Protein AF-A0A0K8RQ66-F1 (afdb_monomer_lite)

InterPro domains:
  IPR017243 Biogenesis of lysosome-related organelles complex 1 subunit 5 [PF14942] (8-150)
  IPR017243 Biogenesis of lysosome-related organelles complex 1 subunit 5 [PTHR31784] (4-151)

Radius of gyration: 63.67 Å; chains: 1; bounding box: 114×33×191 Å

Structure (mmCIF, N/CA/C/O backbone):
data_AF-A0A0K8RQ66-F1
#
_entry.id   AF-A0A0K8RQ66-F1
#
loop_
_atom_site.group_PDB
_atom_site.id
_atom_site.type_symbol
_atom_site.label_atom_id
_atom_site.label_alt_id
_atom_site.label_comp_id
_atom_site.label_asym_id
_atom_site.label_entity_id
_atom_site.label_seq_id
_atom_site.pdbx_PDB_ins_code
_atom_site.Cartn_x
_atom_site.Cartn_y
_atom_site.Cartn_z
_atom_site.occupancy
_atom_site.B_iso_or_equiv
_atom_site.auth_seq_id
_atom_site.auth_comp_id
_atom_site.auth_asym_id
_atom_site.auth_atom_id
_atom_site.pdbx_PDB_model_num
ATOM 1 N N . LEU A 1 1 ? -38.696 -0.395 96.608 1.00 58.84 1 LEU A N 1
ATOM 2 C CA . LEU A 1 1 ? -37.774 0.500 95.864 1.00 58.84 1 LEU A CA 1
ATOM 3 C C . LEU A 1 1 ? -36.634 -0.284 95.203 1.00 58.84 1 LEU A C 1
ATOM 5 O O . LEU A 1 1 ? -36.478 -0.147 94.000 1.00 58.84 1 LEU A O 1
ATOM 9 N N . VAL A 1 2 ? -35.941 -1.181 95.920 1.00 61.28 2 VAL A N 1
ATOM 10 C CA . VAL A 1 2 ? -34.813 -1.993 95.398 1.00 61.28 2 VAL A CA 1
ATOM 11 C C . VAL A 1 2 ? -35.175 -2.908 94.208 1.00 61.28 2 VAL A C 1
ATOM 13 O O . VAL A 1 2 ? -34.523 -2.828 93.176 1.00 61.28 2 VAL A O 1
ATOM 16 N N . SER A 1 3 ? -36.263 -3.694 94.260 1.00 64.50 3 SER A N 1
ATOM 17 C CA . SER A 1 3 ? -36.652 -4.569 93.126 1.00 64.50 3 SER A CA 1
ATOM 18 C C . SER A 1 3 ? -36.985 -3.823 91.831 1.00 64.50 3 SER A C 1
ATOM 20 O O . SER A 1 3 ? -36.862 -4.392 90.750 1.00 64.50 3 SER A O 1
ATOM 22 N N . LYS A 1 4 ? -37.416 -2.557 91.927 1.00 75.19 4 LYS A N 1
ATOM 23 C CA . LYS A 1 4 ? -37.757 -1.753 90.748 1.00 75.19 4 LYS A CA 1
ATOM 24 C C . LYS A 1 4 ? -36.495 -1.301 90.012 1.00 75.19 4 LYS A C 1
ATOM 26 O O . LYS A 1 4 ? -36.498 -1.334 88.788 1.00 75.19 4 LYS A O 1
ATOM 31 N N . SER A 1 5 ? -35.427 -0.946 90.736 1.00 79.56 5 SER A N 1
ATOM 32 C CA . SER A 1 5 ? -34.130 -0.638 90.113 1.00 79.56 5 SER A CA 1
ATOM 33 C C . SER A 1 5 ? -33.582 -1.883 89.422 1.00 79.56 5 SER A C 1
ATOM 35 O O . SER A 1 5 ? -33.345 -1.832 88.227 1.00 79.56 5 SER A O 1
ATOM 37 N N . ILE A 1 6 ? -33.575 -3.033 90.104 1.00 83.75 6 ILE A N 1
ATOM 38 C CA . ILE A 1 6 ? -33.040 -4.286 89.547 1.00 83.75 6 ILE A CA 1
ATOM 39 C C . ILE A 1 6 ? -33.749 -4.696 88.244 1.00 83.75 6 ILE A C 1
ATOM 41 O O . ILE A 1 6 ? -33.091 -5.045 87.272 1.00 83.75 6 ILE A O 1
ATOM 45 N N . CYS A 1 7 ? -35.085 -4.628 88.180 1.00 84.50 7 CYS A N 1
ATOM 46 C CA . CYS A 1 7 ? -35.814 -4.920 86.935 1.00 84.50 7 CYS A CA 1
ATOM 47 C C . CYS A 1 7 ? -35.496 -3.928 85.808 1.00 84.50 7 CYS A C 1
ATOM 49 O O . CYS A 1 7 ? -35.480 -4.313 84.641 1.00 84.50 7 CYS A O 1
ATOM 51 N N . THR A 1 8 ? -35.254 -2.663 86.152 1.00 86.94 8 THR A N 1
ATOM 52 C CA . THR A 1 8 ? -34.911 -1.626 85.172 1.00 86.94 8 THR A CA 1
ATOM 53 C C . THR A 1 8 ? -33.502 -1.863 84.636 1.00 86.94 8 THR A C 1
ATOM 55 O O . THR A 1 8 ? -33.315 -1.881 83.425 1.00 86.94 8 THR A O 1
ATOM 58 N N . ASP A 1 9 ? -32.554 -2.166 85.522 1.00 87.62 9 ASP A N 1
ATOM 59 C CA . ASP A 1 9 ? -31.162 -2.461 85.185 1.00 87.62 9 ASP A CA 1
ATOM 60 C C . ASP A 1 9 ? -31.061 -3.720 84.302 1.00 87.62 9 ASP A C 1
ATOM 62 O O . ASP A 1 9 ? -30.364 -3.723 83.288 1.00 87.62 9 ASP A O 1
ATOM 66 N N . ILE A 1 10 ? -31.823 -4.777 84.617 1.00 85.81 10 ILE A N 1
ATOM 67 C CA . ILE A 1 10 ? -31.891 -6.000 83.797 1.00 85.81 10 ILE A CA 1
ATOM 68 C C . ILE A 1 10 ? -32.513 -5.718 82.424 1.00 85.81 10 ILE A C 1
ATOM 70 O O . ILE A 1 10 ? -32.000 -6.199 81.414 1.00 85.81 10 ILE A O 1
ATOM 74 N N . GLY A 1 11 ? -33.597 -4.939 82.365 1.00 83.56 11 GLY A N 1
ATOM 75 C CA . GLY A 1 11 ? -34.217 -4.545 81.098 1.00 83.56 11 GLY A CA 1
ATOM 76 C C . GLY A 1 11 ? -33.277 -3.709 80.228 1.00 83.56 11 GLY A C 1
ATOM 77 O O . GLY A 1 11 ? -33.214 -3.901 79.014 1.00 83.56 11 GLY A O 1
ATOM 78 N N . GLU A 1 12 ? -32.485 -2.839 80.850 1.00 80.00 12 GLU A N 1
ATOM 79 C CA . GLU A 1 12 ? -31.496 -2.020 80.160 1.00 80.00 12 GLU A CA 1
ATOM 80 C C . GLU A 1 12 ? -30.345 -2.877 79.610 1.00 80.00 12 GLU A C 1
ATOM 82 O O . GLU A 1 12 ? -29.990 -2.754 78.437 1.00 80.00 12 GLU A O 1
ATOM 87 N N . VAL A 1 13 ? -29.819 -3.816 80.404 1.00 81.12 13 VAL A N 1
ATOM 88 C CA . VAL A 1 13 ? -28.802 -4.784 79.957 1.00 81.12 13 VAL A CA 1
ATOM 89 C C . VAL A 1 13 ? -29.333 -5.666 78.826 1.00 81.12 13 VAL A C 1
ATOM 91 O O . VAL A 1 13 ? -28.639 -5.858 77.829 1.00 81.12 13 VAL A O 1
ATOM 94 N N . TYR A 1 14 ? -30.574 -6.147 78.931 1.00 82.62 14 TYR A N 1
ATOM 95 C CA . TYR A 1 14 ? -31.221 -6.933 77.880 1.00 82.62 14 TYR A CA 1
ATOM 96 C C . TYR A 1 14 ? -31.359 -6.128 76.584 1.00 82.62 14 TYR A C 1
ATOM 98 O O . TYR A 1 14 ? -30.994 -6.612 75.517 1.00 82.62 14 TYR A O 1
ATOM 106 N N . SER A 1 15 ? -31.808 -4.873 76.666 1.00 79.56 15 SER A N 1
ATOM 107 C CA . SER A 1 15 ? -31.899 -4.003 75.490 1.00 79.56 15 SER A CA 1
ATOM 108 C C . SER A 1 15 ? -30.530 -3.738 74.860 1.00 79.56 15 SER A C 1
ATOM 110 O O . SER A 1 15 ? -30.398 -3.821 73.649 1.00 79.56 15 SER A O 1
ATOM 112 N N . ARG A 1 16 ? -29.471 -3.527 75.649 1.00 74.62 16 ARG A N 1
ATOM 113 C CA . ARG A 1 16 ? -28.116 -3.324 75.109 1.00 74.62 16 ARG A CA 1
ATOM 114 C C . ARG A 1 16 ? -27.534 -4.579 74.458 1.00 74.62 16 ARG A C 1
ATOM 116 O O . ARG A 1 16 ? -26.785 -4.458 73.495 1.00 74.62 16 ARG A O 1
ATOM 123 N N . LEU A 1 17 ? -27.847 -5.762 74.987 1.00 79.06 17 LEU A N 1
ATOM 124 C CA . LEU A 1 17 ? -27.339 -7.034 74.465 1.00 79.06 17 LEU A CA 1
ATOM 125 C C . LEU A 1 17 ? -28.111 -7.528 73.236 1.00 79.06 17 LEU A C 1
ATOM 127 O O . LEU A 1 17 ? -27.502 -8.124 72.351 1.00 79.06 17 LEU A O 1
ATOM 131 N N . PHE A 1 18 ? -29.425 -7.290 73.182 1.00 79.31 18 PHE A N 1
ATOM 132 C CA . PHE A 1 18 ? -30.314 -7.890 72.179 1.00 79.31 18 PHE A CA 1
ATOM 133 C C . PHE A 1 18 ? -30.993 -6.882 71.242 1.00 79.31 18 PHE A C 1
ATOM 135 O O . PHE A 1 18 ? -31.611 -7.294 70.258 1.00 79.31 18 PHE A O 1
ATOM 142 N N . ASP A 1 19 ? -30.880 -5.570 71.477 1.00 81.38 19 ASP A N 1
ATOM 143 C CA . ASP A 1 19 ? -31.277 -4.572 70.480 1.00 81.38 19 ASP A CA 1
ATOM 144 C C . ASP A 1 19 ? -30.161 -4.407 69.447 1.00 81.38 19 ASP A C 1
ATOM 146 O O . ASP A 1 19 ? -29.289 -3.546 69.538 1.00 81.38 19 ASP A O 1
ATOM 150 N N . HIS A 1 20 ? -30.187 -5.272 68.436 1.00 82.94 20 HIS A N 1
ATOM 151 C CA . HIS A 1 20 ? -29.236 -5.247 67.328 1.00 82.94 20 HIS A CA 1
ATOM 152 C C . HIS A 1 20 ? -29.524 -4.137 66.308 1.00 82.94 20 HIS A C 1
ATOM 154 O O . HIS A 1 20 ? -28.777 -4.003 65.336 1.00 82.94 20 HIS A O 1
ATOM 160 N N . LYS A 1 21 ? -30.582 -3.329 66.489 1.00 84.75 21 LYS A N 1
ATOM 161 C CA . LYS A 1 21 ? -30.921 -2.251 65.548 1.00 84.75 21 LYS A CA 1
ATOM 162 C C . LYS A 1 21 ? -29.771 -1.270 65.309 1.00 84.75 21 LYS A C 1
ATOM 164 O O . LYS A 1 21 ? -29.545 -0.970 64.140 1.00 84.75 21 LYS A O 1
ATOM 169 N N . PRO A 1 22 ? -29.018 -0.791 66.320 1.00 83.56 22 PRO A N 1
ATOM 170 C CA . PRO A 1 22 ? -27.907 0.131 66.085 1.00 83.56 22 PRO A CA 1
ATOM 171 C C . PRO A 1 22 ? -26.794 -0.497 65.240 1.00 83.56 22 PRO A C 1
ATOM 173 O O . PRO A 1 22 ? -26.250 0.161 64.357 1.00 83.56 22 PRO A O 1
ATOM 176 N N . PHE A 1 23 ? -26.501 -1.782 65.467 1.00 85.94 23 PHE A N 1
ATOM 177 C CA . PHE A 1 23 ? -25.528 -2.534 64.676 1.00 85.94 23 PHE A CA 1
ATOM 178 C C . PHE A 1 23 ? -26.003 -2.701 63.227 1.00 85.94 23 PHE A C 1
ATOM 180 O O . PHE A 1 23 ? -25.323 -2.264 62.304 1.00 85.94 23 PHE A O 1
ATOM 187 N N . LEU A 1 24 ? -27.212 -3.238 63.024 1.00 89.31 24 LEU A N 1
ATOM 188 C CA . LEU A 1 24 ? -27.785 -3.443 61.690 1.00 89.31 24 LEU A CA 1
ATOM 189 C C . LEU A 1 24 ? -27.917 -2.132 60.908 1.00 89.31 24 LEU A C 1
ATOM 191 O O . LEU A 1 24 ? -27.629 -2.095 59.718 1.00 89.31 24 LEU A O 1
ATOM 195 N N . GLN A 1 25 ? -28.315 -1.039 61.560 1.00 91.81 25 GLN A N 1
ATOM 196 C CA . GLN A 1 25 ? -28.368 0.278 60.923 1.00 91.81 25 GLN A CA 1
ATOM 197 C C . GLN A 1 25 ? -26.981 0.789 60.522 1.00 91.81 25 GLN A C 1
ATOM 199 O O . GLN A 1 25 ? -26.865 1.459 59.497 1.00 91.81 25 GLN A O 1
ATOM 204 N N . GLY A 1 26 ? -25.945 0.491 61.311 1.00 92.19 26 GLY A N 1
ATOM 205 C CA . GLY A 1 26 ? -24.556 0.781 60.962 1.00 92.19 26 GLY A CA 1
ATOM 206 C C . GLY A 1 26 ? -24.120 0.029 59.706 1.00 92.19 26 GLY A C 1
ATOM 207 O O . GLY A 1 26 ? -23.656 0.659 58.758 1.00 92.19 26 GLY A O 1
ATOM 208 N N . GLU A 1 27 ? -24.359 -1.282 59.665 1.00 94.12 27 GLU A N 1
ATOM 209 C CA . GLU A 1 27 ? -24.032 -2.141 58.519 1.00 94.12 27 GLU A CA 1
ATOM 210 C C . GLU A 1 27 ? -24.798 -1.737 57.253 1.00 94.12 27 GLU A C 1
ATOM 212 O O . GLU A 1 27 ? -24.203 -1.610 56.187 1.00 94.12 27 GLU A O 1
ATOM 217 N N . ILE A 1 28 ? -26.100 -1.443 57.359 1.00 94.81 28 ILE A N 1
ATOM 218 C CA . ILE A 1 28 ? -26.912 -0.973 56.224 1.00 94.81 28 ILE A CA 1
ATOM 219 C C . ILE A 1 28 ? -26.374 0.359 55.685 1.00 94.81 28 ILE A C 1
ATOM 221 O O . ILE A 1 28 ? -26.223 0.520 54.475 1.00 94.81 28 ILE A O 1
ATOM 225 N N . LYS A 1 29 ? -26.046 1.316 56.564 1.00 94.31 29 LYS A N 1
ATOM 226 C CA . LYS A 1 29 ? -25.461 2.601 56.146 1.00 94.31 29 LYS A CA 1
ATOM 227 C C . LYS A 1 29 ? -24.093 2.420 55.499 1.00 94.31 29 LYS A C 1
ATOM 229 O O . LYS A 1 29 ? -23.800 3.090 54.514 1.00 94.31 29 LYS A O 1
ATOM 234 N N . TYR A 1 30 ? -23.261 1.540 56.050 1.00 93.19 30 TYR A N 1
ATOM 235 C CA . TYR A 1 30 ? -21.960 1.222 55.473 1.00 93.19 30 TYR A CA 1
ATOM 236 C C . TYR A 1 30 ? -22.115 0.596 54.085 1.00 93.19 30 TYR A C 1
ATOM 238 O O . TYR A 1 30 ? -21.458 1.034 53.145 1.00 93.19 30 TYR A O 1
ATOM 246 N N . PHE A 1 31 ? -23.042 -0.351 53.931 1.00 92.50 31 PHE A N 1
ATOM 247 C CA . PHE A 1 31 ? -23.338 -0.985 52.653 1.00 92.50 31 PHE A CA 1
ATOM 248 C C . PHE A 1 31 ? -23.760 0.037 51.588 1.00 92.50 31 PHE A C 1
ATOM 250 O O . PHE A 1 31 ? -23.139 0.101 50.531 1.00 92.50 31 PHE A O 1
ATOM 257 N N . ILE A 1 32 ? -24.745 0.891 51.881 1.00 91.62 32 ILE A N 1
ATOM 258 C CA . ILE A 1 32 ? -25.204 1.941 50.952 1.00 91.62 32 ILE A CA 1
ATOM 259 C C . ILE A 1 32 ? -24.048 2.882 50.587 1.00 91.62 32 ILE A C 1
ATOM 261 O O . ILE A 1 32 ? -23.799 3.156 49.413 1.00 91.62 32 ILE A O 1
ATOM 265 N N . LYS A 1 33 ? -23.272 3.325 51.581 1.00 90.88 33 LYS A N 1
ATOM 266 C CA . LYS A 1 33 ? -22.144 4.231 51.357 1.00 90.88 33 LYS A CA 1
ATOM 267 C C . LYS A 1 33 ? -21.070 3.626 50.453 1.00 90.88 33 LYS A C 1
ATOM 269 O O . LYS A 1 33 ? -20.581 4.292 49.542 1.00 90.88 33 LYS A O 1
ATOM 274 N N . GLU A 1 34 ? -20.664 2.385 50.707 1.00 87.12 34 GLU A N 1
ATOM 275 C CA . GLU A 1 34 ? -19.588 1.751 49.941 1.00 87.12 34 GLU A CA 1
ATOM 276 C C . GLU A 1 34 ? -20.038 1.299 48.549 1.00 87.12 34 GLU A C 1
ATOM 278 O O . GLU A 1 34 ? -19.273 1.429 47.591 1.00 87.12 34 GLU A O 1
ATOM 283 N N . PHE A 1 35 ? -21.262 0.784 48.422 1.00 82.56 35 PHE A N 1
ATOM 284 C CA . PHE A 1 35 ? -21.708 0.110 47.202 1.00 82.56 35 PHE A CA 1
ATOM 285 C C . PHE A 1 35 ? -22.614 0.950 46.303 1.00 82.56 35 PHE A C 1
ATOM 287 O O . PHE A 1 35 ? -22.669 0.660 45.110 1.00 82.56 35 PHE A O 1
ATOM 294 N N . GLU A 1 36 ? -23.256 1.996 46.817 1.00 82.38 36 GLU A N 1
ATOM 295 C CA . GLU A 1 36 ? -24.087 2.902 46.017 1.00 82.38 36 GLU A CA 1
ATOM 296 C C . GLU A 1 36 ? -23.417 4.281 45.921 1.00 82.38 36 GLU A C 1
ATOM 298 O O . GLU A 1 36 ? -23.009 4.704 44.837 1.00 82.38 36 GLU A O 1
ATOM 303 N N . GLU A 1 37 ? -23.178 4.948 47.055 1.00 85.06 37 GLU A N 1
ATOM 304 C CA . GLU A 1 37 ? -22.720 6.348 47.072 1.00 85.06 37 GLU A CA 1
ATOM 305 C C . GLU A 1 37 ? -21.285 6.524 46.554 1.00 85.06 37 GLU A C 1
ATOM 307 O O . GLU A 1 37 ? -21.015 7.416 45.751 1.00 85.06 37 GLU A O 1
ATOM 312 N N . LYS A 1 38 ? -20.332 5.683 46.983 1.00 83.38 38 LYS A N 1
ATOM 313 C CA . LYS A 1 38 ? -18.933 5.786 46.525 1.00 83.38 38 LYS A CA 1
ATOM 314 C C . LYS A 1 38 ? -18.745 5.370 45.069 1.00 83.38 38 LYS A C 1
ATOM 316 O O . LYS A 1 38 ? -17.866 5.911 44.392 1.00 83.38 38 LYS A O 1
ATOM 321 N N . ARG A 1 39 ? -19.526 4.394 44.591 1.00 82.50 39 ARG A N 1
ATOM 322 C CA . ARG A 1 39 ? -19.465 3.930 43.194 1.00 82.50 39 ARG A CA 1
ATOM 323 C C . ARG A 1 39 ? -20.107 4.940 42.248 1.00 82.50 39 ARG A C 1
ATOM 325 O O . ARG A 1 39 ? -19.608 5.071 41.130 1.00 82.50 39 ARG A O 1
ATOM 332 N N . ASN A 1 40 ? -21.104 5.698 42.721 1.00 82.81 40 ASN A N 1
ATOM 333 C CA . ASN A 1 40 ? -21.660 6.890 42.072 1.00 82.81 40 ASN A CA 1
ATOM 334 C C . ASN A 1 40 ? -21.947 6.673 40.576 1.00 82.81 40 ASN A C 1
ATOM 336 O O . ASN A 1 40 ? -21.504 7.459 39.737 1.00 82.81 40 ASN A O 1
ATOM 340 N N . ASP A 1 41 ? -22.567 5.539 40.242 1.00 85.50 41 ASP A N 1
ATOM 341 C CA . ASP A 1 41 ? -22.939 5.131 38.880 1.00 85.50 41 ASP A CA 1
ATOM 342 C C . ASP A 1 41 ? -21.818 5.179 37.826 1.00 85.50 41 ASP A C 1
ATOM 344 O O . ASP A 1 41 ? -22.078 5.127 36.623 1.00 85.50 41 ASP A O 1
ATOM 348 N N . ARG A 1 42 ? -20.544 5.215 38.242 1.00 88.81 42 ARG A N 1
ATOM 349 C CA . ARG A 1 42 ? -19.393 5.306 37.325 1.00 88.81 42 ARG A CA 1
ATOM 350 C C . ARG A 1 42 ? -19.356 4.161 36.320 1.00 88.81 42 ARG A C 1
ATOM 352 O O . ARG A 1 42 ? -18.902 4.335 35.196 1.00 88.81 42 ARG A O 1
ATOM 359 N N . GLU A 1 43 ? -19.806 2.979 36.724 1.00 88.62 43 GLU A N 1
ATOM 360 C CA . GLU A 1 43 ? -19.884 1.810 35.844 1.00 88.62 43 GLU A CA 1
ATOM 361 C C . GLU A 1 43 ? -20.970 1.967 34.785 1.00 88.62 43 GLU A C 1
ATOM 363 O O . GLU A 1 43 ? -20.739 1.633 33.628 1.00 88.62 43 GLU A O 1
ATOM 368 N N . VAL A 1 44 ? -22.115 2.541 35.155 1.00 90.69 44 VAL A N 1
ATOM 369 C CA . VAL A 1 44 ? -23.206 2.836 34.223 1.00 90.69 44 VAL A CA 1
ATOM 370 C C . VAL A 1 44 ? -22.754 3.887 33.211 1.00 90.69 44 VAL A C 1
ATOM 372 O O . VAL A 1 44 ? -22.924 3.686 32.012 1.00 90.69 44 VAL A O 1
ATOM 375 N N . GLN A 1 45 ? -22.099 4.959 33.669 1.00 92.31 45 GLN A N 1
ATOM 376 C CA . GLN A 1 45 ? -21.517 5.978 32.787 1.00 92.31 45 GLN A CA 1
ATOM 377 C C . GLN A 1 45 ? -20.508 5.372 31.805 1.00 92.31 45 GLN A C 1
ATOM 379 O O . GLN A 1 45 ? -20.638 5.571 30.600 1.00 92.31 45 GLN A O 1
ATOM 384 N N . ARG A 1 46 ? -19.571 4.546 32.289 1.00 95.31 46 ARG A N 1
ATOM 385 C CA . ARG A 1 46 ? -18.613 3.839 31.422 1.00 95.31 46 ARG A CA 1
ATOM 386 C C . ARG A 1 46 ? -19.294 2.930 30.405 1.00 95.31 46 ARG A C 1
ATOM 388 O O . ARG A 1 46 ? -18.831 2.837 29.275 1.00 95.31 46 ARG A O 1
ATOM 395 N N . LEU A 1 47 ? -20.367 2.238 30.786 1.00 97.12 47 LEU A N 1
ATOM 396 C CA . LEU A 1 47 ? -21.116 1.398 29.852 1.00 97.12 47 LEU A CA 1
ATOM 397 C C . LEU A 1 47 ? -21.761 2.232 28.742 1.00 97.12 47 LEU A C 1
ATOM 399 O O . LEU A 1 47 ? -21.719 1.814 27.586 1.00 97.12 47 LEU A O 1
ATOM 403 N N . PHE A 1 48 ? -22.300 3.410 29.065 1.00 97.69 48 PHE A N 1
ATOM 404 C CA . PHE A 1 48 ? -22.820 4.337 28.059 1.00 97.69 48 PHE A CA 1
ATOM 405 C C . PHE A 1 48 ? -21.719 4.879 27.144 1.00 97.69 48 PHE A C 1
ATOM 407 O O . PHE A 1 48 ? -21.896 4.846 25.931 1.00 97.69 48 PHE A O 1
ATOM 414 N N . GLU A 1 49 ? -20.570 5.281 27.690 1.00 97.75 49 GLU A N 1
ATOM 415 C CA . GLU A 1 49 ? -19.412 5.724 26.897 1.00 97.75 49 GLU A CA 1
ATOM 416 C C . GLU A 1 49 ? -18.924 4.623 25.943 1.00 97.75 49 GLU A C 1
ATOM 418 O O . GLU A 1 49 ? -18.645 4.867 24.770 1.00 97.75 49 GLU A O 1
ATOM 423 N N . ILE A 1 50 ? -18.831 3.378 26.420 1.00 98.00 50 ILE A N 1
ATOM 424 C CA . ILE A 1 50 ? -18.449 2.236 25.580 1.00 98.00 50 ILE A CA 1
ATOM 425 C C . ILE A 1 50 ? -19.499 2.001 24.493 1.00 98.00 50 ILE A C 1
ATOM 427 O O . ILE A 1 50 ? -19.137 1.777 23.340 1.00 98.00 50 ILE A O 1
ATOM 431 N N . LEU A 1 51 ? -20.787 2.053 24.836 1.00 98.12 51 LEU A N 1
ATOM 432 C CA . LEU A 1 51 ? -21.870 1.856 23.878 1.00 98.12 51 LEU A CA 1
ATOM 433 C C . LEU A 1 51 ? -21.868 2.932 22.786 1.00 98.12 51 LEU A C 1
ATOM 435 O O . LEU A 1 51 ? -22.047 2.600 21.613 1.00 98.12 51 LEU A O 1
ATOM 439 N N . GLU A 1 52 ? -21.649 4.191 23.162 1.00 97.94 52 GLU A N 1
ATOM 440 C CA . GLU A 1 52 ? -21.515 5.318 22.239 1.00 97.94 52 GLU A CA 1
ATOM 441 C C . GLU A 1 52 ? -20.337 5.094 21.288 1.00 97.94 52 GLU A C 1
ATOM 443 O O . GLU A 1 52 ? -20.545 5.041 20.078 1.00 97.94 52 GLU A O 1
ATOM 4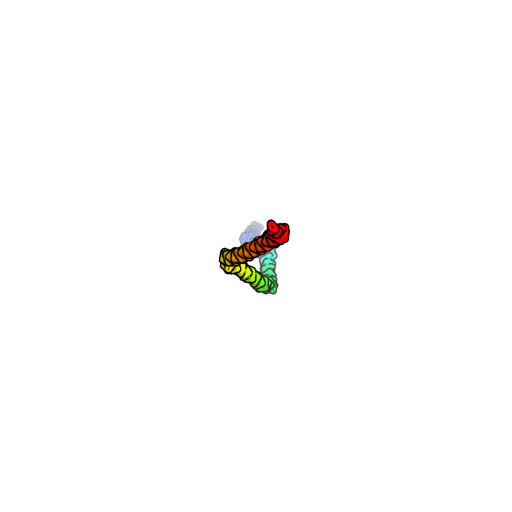48 N N . ASN A 1 53 ? -19.142 4.823 21.822 1.00 97.62 53 ASN A N 1
ATOM 449 C CA . ASN A 1 53 ? -17.942 4.563 21.023 1.00 97.62 53 ASN A CA 1
ATOM 450 C C . ASN A 1 53 ? -18.122 3.379 20.061 1.00 97.62 53 ASN A C 1
ATOM 452 O O . ASN A 1 53 ? -17.774 3.458 18.884 1.00 97.62 53 ASN A O 1
ATOM 456 N N . VAL A 1 54 ? -18.676 2.262 20.543 1.00 98.00 54 VAL A N 1
ATOM 457 C CA . VAL A 1 54 ? -18.916 1.069 19.714 1.00 98.00 54 VAL A CA 1
ATOM 458 C C . VAL A 1 54 ? -19.921 1.374 18.608 1.00 98.00 54 VAL A C 1
ATOM 460 O O . VAL A 1 54 ? -19.744 0.921 17.476 1.00 98.00 54 VAL A O 1
ATOM 463 N N . THR A 1 55 ? -20.962 2.144 18.917 1.00 97.31 55 THR A N 1
ATOM 464 C CA . THR A 1 55 ? -21.967 2.546 17.932 1.00 97.31 55 THR A CA 1
ATOM 465 C C . THR A 1 55 ? -21.360 3.494 16.905 1.00 97.31 55 THR A C 1
ATOM 467 O O . THR A 1 55 ? -21.498 3.246 15.714 1.00 97.31 55 THR A O 1
ATOM 470 N N . GLU A 1 56 ? -20.608 4.512 17.322 1.00 96.62 56 GLU A N 1
ATOM 471 C CA . GLU A 1 56 ? -19.934 5.434 16.405 1.00 96.62 56 GLU A CA 1
ATOM 472 C C . GLU A 1 56 ? -18.981 4.692 15.458 1.00 96.62 56 GLU A C 1
ATOM 474 O O . GLU A 1 56 ? -19.041 4.883 14.239 1.00 96.62 56 GLU A O 1
ATOM 479 N N . ILE A 1 57 ? -18.141 3.799 15.993 1.00 97.06 57 ILE A N 1
ATOM 480 C CA . ILE A 1 57 ? -17.219 2.987 15.190 1.00 97.06 57 ILE A CA 1
ATOM 481 C C . ILE A 1 57 ? -17.995 2.148 14.174 1.00 97.06 57 ILE A C 1
ATOM 483 O O . ILE A 1 57 ? -17.640 2.148 12.991 1.00 97.06 57 ILE A O 1
ATOM 487 N N . ARG A 1 58 ? -19.055 1.462 14.620 1.00 96.00 58 ARG A N 1
ATOM 488 C CA . ARG A 1 58 ? -19.869 0.590 13.769 1.00 96.00 58 ARG A CA 1
ATOM 489 C C . ARG A 1 58 ? -20.550 1.361 12.643 1.00 96.00 58 ARG A C 1
ATOM 491 O O . ARG A 1 58 ? -20.466 0.931 11.500 1.00 96.00 58 ARG A O 1
ATOM 498 N N . GLU A 1 59 ? -21.206 2.472 12.963 1.00 95.12 59 GLU A N 1
ATOM 499 C CA . GLU A 1 59 ? -22.034 3.213 12.005 1.00 95.12 59 GLU A CA 1
ATOM 500 C C . GLU A 1 59 ? -21.205 4.084 11.046 1.00 95.12 59 GLU A C 1
ATOM 502 O O . GLU A 1 59 ? -21.647 4.365 9.935 1.00 95.12 59 GLU A O 1
ATOM 507 N N . THR A 1 60 ? -20.010 4.538 11.450 1.00 92.81 60 THR A N 1
ATOM 508 C CA . THR A 1 60 ? -19.261 5.550 10.676 1.00 92.81 60 THR A CA 1
ATOM 509 C C . THR A 1 60 ? -17.882 5.102 10.202 1.00 92.81 60 THR A C 1
ATOM 511 O O . THR A 1 60 ? -17.481 5.433 9.082 1.00 92.81 60 THR A O 1
ATOM 514 N N . GLN A 1 61 ? -17.124 4.370 11.023 1.00 95.12 61 GLN A N 1
ATOM 515 C CA . GLN A 1 61 ? -15.704 4.134 10.749 1.00 95.12 61 GLN A CA 1
ATOM 516 C C . GLN A 1 61 ? -15.471 2.881 9.907 1.00 95.12 61 GLN A C 1
ATOM 518 O O . GLN A 1 61 ? -14.621 2.917 9.016 1.00 95.12 61 GLN A O 1
ATOM 523 N N . ILE A 1 62 ? -16.231 1.802 10.135 1.00 95.62 62 ILE A N 1
ATOM 524 C CA . ILE A 1 62 ? -16.059 0.529 9.409 1.00 95.62 62 ILE A CA 1
ATOM 525 C C . ILE A 1 62 ? -16.230 0.741 7.901 1.00 95.62 62 ILE A C 1
ATOM 527 O O . ILE A 1 62 ? -15.289 0.524 7.136 1.00 95.62 62 ILE A O 1
ATOM 531 N N . ASP A 1 63 ? -17.382 1.263 7.481 1.00 93.81 63 ASP A N 1
ATOM 532 C CA . ASP A 1 63 ? -17.685 1.519 6.068 1.00 93.81 63 AS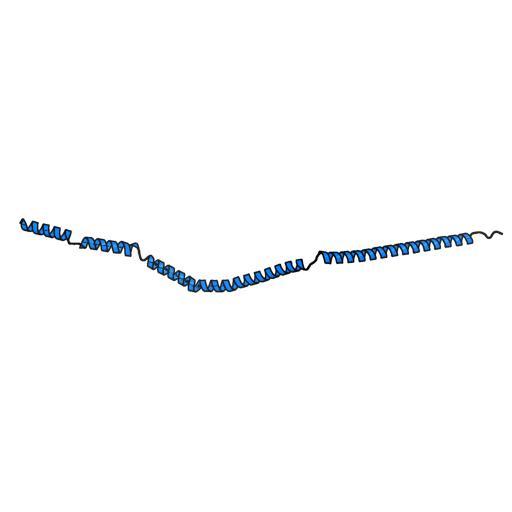P A CA 1
ATOM 533 C C . ASP A 1 63 ? -16.672 2.461 5.415 1.00 93.81 63 ASP A C 1
ATOM 535 O O . ASP A 1 63 ? -16.248 2.261 4.273 1.00 93.81 63 ASP A O 1
ATOM 539 N N . ARG A 1 64 ? -16.258 3.499 6.148 1.00 94.50 64 ARG A N 1
ATOM 540 C CA . ARG A 1 64 ? -15.269 4.466 5.673 1.00 94.50 64 ARG A CA 1
ATOM 541 C C . ARG A 1 64 ? -13.914 3.807 5.437 1.00 94.50 64 ARG A C 1
ATOM 543 O O . ARG A 1 64 ? -13.262 4.125 4.443 1.00 94.50 64 ARG A O 1
ATOM 550 N N . ILE A 1 65 ? -13.473 2.929 6.336 1.00 95.12 65 ILE A N 1
ATOM 551 C CA . ILE A 1 65 ? -12.210 2.203 6.189 1.00 95.12 65 ILE A CA 1
ATOM 552 C C . ILE A 1 65 ? -12.309 1.236 5.014 1.00 95.12 65 ILE A C 1
ATOM 554 O O . ILE A 1 65 ? -11.432 1.284 4.160 1.00 95.12 65 ILE A O 1
ATOM 558 N N . CYS A 1 66 ? -13.375 0.439 4.907 1.00 93.75 66 CYS A N 1
ATOM 559 C CA . CYS A 1 66 ? -13.557 -0.496 3.793 1.00 93.75 66 CYS A CA 1
ATOM 560 C C . CYS A 1 66 ? -13.488 0.219 2.437 1.00 93.75 66 CYS A C 1
ATOM 562 O O . CYS A 1 66 ? -12.629 -0.101 1.622 1.00 93.75 66 CYS A O 1
ATOM 564 N N . ARG A 1 67 ? -14.282 1.281 2.239 1.00 92.31 67 ARG A N 1
ATOM 565 C CA . ARG A 1 67 ? -14.285 2.045 0.977 1.00 92.31 67 ARG A CA 1
ATOM 566 C C . ARG A 1 67 ? -12.926 2.669 0.656 1.00 92.31 67 ARG A C 1
ATOM 568 O O . ARG A 1 67 ? -12.486 2.648 -0.492 1.00 92.31 67 ARG A O 1
ATOM 575 N N . ASN A 1 68 ? -12.258 3.242 1.658 1.00 93.50 68 ASN A N 1
ATOM 576 C CA . ASN A 1 68 ? -10.943 3.851 1.457 1.00 93.50 68 ASN A CA 1
ATOM 577 C C . ASN A 1 68 ? -9.871 2.809 1.143 1.00 93.50 68 ASN A C 1
ATOM 579 O O . ASN A 1 68 ? -9.004 3.076 0.311 1.00 93.50 68 ASN A O 1
ATOM 583 N N . SER A 1 69 ? -9.916 1.658 1.810 1.00 93.88 69 SER A N 1
ATOM 584 C CA . SER A 1 69 ? -9.012 0.538 1.572 1.00 93.88 69 SER A CA 1
ATOM 585 C C . SER A 1 69 ? -9.201 -0.008 0.164 1.00 93.88 69 SER A C 1
ATOM 587 O O . SER A 1 69 ? -8.225 -0.062 -0.576 1.00 93.88 69 SER A O 1
ATOM 589 N N . ASP A 1 70 ? -10.436 -0.293 -0.250 1.00 93.19 70 ASP A N 1
ATOM 590 C CA . ASP A 1 70 ? -10.732 -0.813 -1.588 1.00 93.19 70 ASP A CA 1
ATOM 591 C C . ASP A 1 70 ? -10.223 0.134 -2.678 1.00 93.19 70 ASP A C 1
ATOM 593 O O . ASP A 1 70 ? -9.554 -0.285 -3.617 1.00 93.19 70 ASP A O 1
ATOM 597 N N . GLN A 1 71 ? -10.443 1.443 -2.537 1.00 92.50 71 GLN A N 1
ATOM 598 C CA . GLN A 1 71 ? -9.981 2.394 -3.545 1.00 92.50 71 GLN A CA 1
ATOM 599 C C . GLN A 1 71 ? -8.457 2.584 -3.524 1.00 92.50 71 GLN A C 1
ATOM 601 O O . GLN A 1 71 ? -7.799 2.546 -4.565 1.00 92.50 71 GLN A O 1
ATOM 606 N N . LYS A 1 72 ? -7.871 2.846 -2.351 1.00 94.56 72 LYS A N 1
ATOM 607 C CA . LYS A 1 72 ? -6.458 3.239 -2.258 1.00 94.56 72 LYS A CA 1
ATOM 608 C C . LYS A 1 72 ? -5.516 2.053 -2.403 1.00 94.56 72 LYS A C 1
ATOM 610 O O . LYS A 1 72 ? -4.478 2.207 -3.042 1.00 94.56 72 LYS A O 1
ATOM 615 N N . LEU A 1 73 ? -5.862 0.896 -1.836 1.00 95.44 73 LEU A N 1
ATOM 616 C CA . LEU A 1 73 ? -5.027 -0.299 -1.935 1.00 95.44 73 LEU A CA 1
ATOM 617 C C . LEU A 1 73 ? -5.051 -0.860 -3.353 1.00 95.44 73 LEU A C 1
ATOM 619 O O . LEU A 1 73 ? -3.981 -1.149 -3.873 1.00 95.44 73 LEU A O 1
ATOM 623 N N . CYS A 1 74 ? -6.206 -0.920 -4.026 1.00 93.62 74 CYS A N 1
ATOM 624 C CA . CYS A 1 74 ? -6.244 -1.356 -5.426 1.00 93.62 74 CYS A CA 1
ATOM 625 C C . CYS A 1 74 ? -5.409 -0.444 -6.336 1.00 93.62 74 CYS A C 1
ATOM 627 O O . CYS A 1 74 ? -4.644 -0.939 -7.161 1.00 93.62 74 CYS A O 1
ATOM 629 N N . ASN A 1 75 ? -5.488 0.878 -6.147 1.00 95.19 75 ASN A N 1
ATOM 630 C CA . ASN A 1 75 ? -4.653 1.821 -6.896 1.00 95.19 75 ASN A CA 1
ATOM 631 C C . ASN A 1 75 ? -3.157 1.618 -6.615 1.00 95.19 75 ASN A C 1
ATOM 633 O O . ASN A 1 75 ? -2.342 1.651 -7.536 1.00 95.19 75 ASN A O 1
ATOM 637 N N . LEU A 1 76 ? -2.786 1.405 -5.348 1.00 96.56 76 LEU A N 1
ATOM 638 C CA . LEU A 1 76 ? -1.403 1.133 -4.961 1.00 96.56 76 LEU A CA 1
ATOM 639 C C . LEU A 1 76 ? -0.891 -0.170 -5.589 1.00 96.56 76 LEU A C 1
ATOM 641 O O . LEU A 1 76 ? 0.212 -0.179 -6.131 1.00 96.56 76 LEU A O 1
ATOM 645 N N . THR A 1 77 ? -1.696 -1.234 -5.558 1.00 96.69 77 THR A N 1
ATOM 646 C CA . THR A 1 77 ? -1.378 -2.520 -6.186 1.00 96.69 77 THR A CA 1
ATOM 647 C C . THR A 1 77 ? -1.167 -2.359 -7.687 1.00 96.69 77 THR A C 1
ATOM 649 O O . THR A 1 77 ? -0.121 -2.763 -8.185 1.00 96.69 77 THR A O 1
ATOM 652 N N . GLY A 1 78 ? -2.079 -1.689 -8.399 1.00 96.50 78 GLY A N 1
ATOM 653 C CA .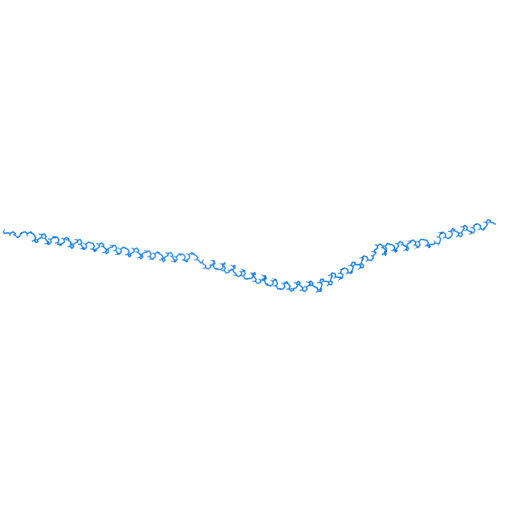 GLY A 1 78 ? -1.926 -1.454 -9.838 1.00 96.50 78 GLY A CA 1
ATOM 654 C C . GLY A 1 78 ? -0.666 -0.648 -10.178 1.00 96.50 78 GLY A C 1
ATOM 655 O O . GLY A 1 78 ? 0.074 -0.999 -11.095 1.00 96.50 78 GLY A O 1
ATOM 656 N N . ASN A 1 79 ? -0.358 0.393 -9.398 1.00 97.44 79 ASN A N 1
ATOM 657 C CA . ASN A 1 79 ? 0.870 1.171 -9.584 1.00 97.44 79 ASN A CA 1
ATOM 658 C C . ASN A 1 79 ? 2.135 0.329 -9.352 1.00 97.44 79 ASN A C 1
ATOM 660 O O . ASN A 1 79 ? 3.107 0.463 -10.096 1.00 97.44 79 ASN A O 1
ATOM 664 N N . LEU A 1 80 ? 2.124 -0.543 -8.339 1.00 98.00 80 LEU A N 1
ATOM 665 C CA . LEU A 1 80 ? 3.225 -1.466 -8.063 1.00 98.00 80 LEU A CA 1
ATOM 666 C C . LEU A 1 80 ? 3.404 -2.489 -9.184 1.00 98.00 80 LEU A C 1
ATOM 668 O O . LEU A 1 80 ? 4.534 -2.725 -9.602 1.00 98.00 80 LEU A O 1
ATOM 672 N N . 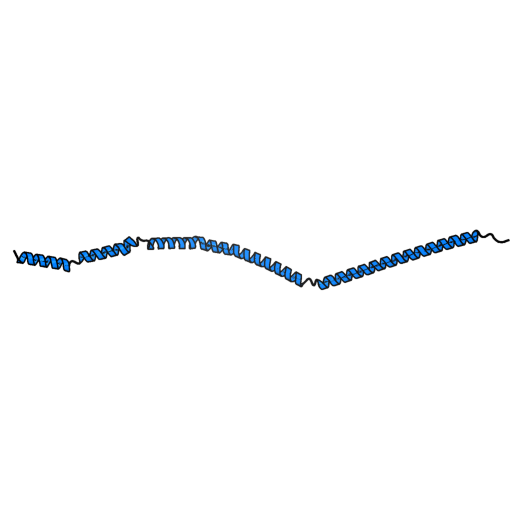GLU A 1 81 ? 2.319 -3.056 -9.708 1.00 98.00 81 GLU A N 1
ATOM 673 C CA . GLU A 1 81 ? 2.363 -3.996 -10.833 1.00 98.00 81 GLU A CA 1
ATOM 674 C C . GLU A 1 81 ? 2.945 -3.345 -12.093 1.00 98.00 81 GLU A C 1
ATOM 676 O O . GLU A 1 81 ? 3.789 -3.940 -12.766 1.00 98.00 81 GLU A O 1
ATOM 681 N N . VAL A 1 82 ? 2.557 -2.099 -12.388 1.00 98.19 82 VAL A N 1
ATOM 682 C CA . VAL A 1 82 ? 3.125 -1.331 -13.506 1.00 98.19 82 VAL A CA 1
ATOM 683 C C . VAL A 1 82 ? 4.616 -1.084 -13.292 1.00 98.19 82 VAL A C 1
ATOM 685 O O . VAL A 1 82 ? 5.409 -1.355 -14.195 1.00 98.19 82 VAL A O 1
ATOM 688 N N . ALA A 1 83 ? 5.016 -0.613 -12.108 1.00 98.19 83 ALA A N 1
ATOM 689 C CA . ALA A 1 83 ? 6.421 -0.366 -11.791 1.00 98.19 83 ALA A CA 1
ATOM 690 C C . ALA A 1 83 ? 7.260 -1.650 -11.903 1.00 98.19 83 ALA A C 1
ATOM 692 O O . ALA A 1 83 ? 8.322 -1.648 -12.524 1.00 98.19 83 ALA A O 1
ATOM 693 N N . LEU A 1 84 ? 6.748 -2.766 -11.383 1.00 98.06 84 LEU A N 1
ATOM 694 C CA . LEU A 1 84 ? 7.399 -4.071 -11.454 1.00 98.06 84 LEU A CA 1
ATOM 695 C C . LEU A 1 84 ? 7.500 -4.573 -12.901 1.00 98.06 84 LEU A C 1
ATOM 697 O O . LEU A 1 84 ? 8.553 -5.057 -13.312 1.00 98.06 84 LEU A O 1
ATOM 701 N N . SER A 1 85 ? 6.453 -4.384 -13.710 1.00 97.94 85 SER A N 1
ATOM 702 C CA . SER A 1 85 ? 6.489 -4.683 -15.146 1.00 97.94 85 SER A CA 1
ATOM 703 C C . SER A 1 85 ? 7.554 -3.857 -15.875 1.00 97.94 85 SER A C 1
ATOM 705 O O . SER A 1 85 ? 8.265 -4.389 -16.726 1.00 97.94 85 SER A O 1
ATOM 707 N N . MET A 1 86 ? 7.705 -2.573 -15.536 1.00 97.31 86 MET A N 1
ATOM 708 C CA . MET A 1 86 ? 8.753 -1.722 -16.107 1.00 97.31 86 MET A CA 1
ATOM 709 C C . MET A 1 86 ? 10.151 -2.204 -15.716 1.00 97.31 86 MET A C 1
ATOM 711 O O . MET A 1 86 ? 11.007 -2.322 -16.590 1.00 97.31 86 MET A O 1
ATOM 715 N N . CYS A 1 87 ? 10.375 -2.534 -14.441 1.00 96.38 87 CYS A N 1
ATOM 716 C CA . CYS A 1 87 ? 11.644 -3.096 -13.978 1.00 96.38 87 CYS A CA 1
ATOM 717 C C . CYS A 1 87 ? 11.993 -4.390 -14.724 1.00 96.38 87 CYS A C 1
ATOM 719 O O . CYS A 1 87 ? 13.100 -4.512 -15.241 1.00 96.38 87 CYS A O 1
ATOM 721 N N . ASN A 1 88 ? 11.037 -5.312 -14.864 1.00 95.62 88 ASN A N 1
ATOM 722 C CA . ASN A 1 88 ? 11.259 -6.560 -15.596 1.00 95.62 88 ASN A CA 1
ATOM 723 C C . ASN A 1 88 ? 11.586 -6.314 -17.073 1.00 95.62 88 ASN A C 1
ATOM 725 O O . ASN A 1 88 ? 12.488 -6.948 -17.607 1.00 95.62 88 ASN A O 1
ATOM 729 N N . LYS A 1 89 ? 10.918 -5.356 -17.729 1.00 94.50 89 LYS A N 1
ATOM 730 C CA . LYS A 1 89 ? 11.239 -4.985 -19.118 1.00 94.50 89 LYS A CA 1
ATOM 731 C C . LYS A 1 89 ? 12.654 -4.434 -19.268 1.00 94.50 89 LYS A C 1
ATOM 733 O O . LYS A 1 89 ? 13.281 -4.694 -20.289 1.00 94.50 89 LYS A O 1
ATOM 738 N N . ILE A 1 90 ? 13.141 -3.668 -18.291 1.00 91.81 90 ILE A N 1
ATOM 739 C CA . ILE A 1 90 ? 14.517 -3.152 -18.295 1.00 91.81 90 ILE A CA 1
ATOM 740 C C . ILE A 1 90 ? 15.509 -4.312 -18.171 1.00 91.81 90 ILE A C 1
ATOM 742 O O . ILE A 1 90 ? 16.422 -4.398 -18.985 1.00 91.81 90 ILE A O 1
ATOM 746 N N . LEU A 1 91 ? 15.282 -5.230 -17.227 1.00 89.62 91 LEU A N 1
ATOM 747 C CA . LEU A 1 91 ? 16.131 -6.412 -17.042 1.00 89.62 91 LEU A CA 1
ATOM 748 C C . LEU A 1 91 ? 16.147 -7.303 -18.294 1.00 89.62 91 LEU A C 1
ATOM 750 O O . LEU A 1 91 ? 17.208 -7.665 -18.788 1.00 89.62 91 LEU A O 1
ATOM 754 N N . GLU A 1 92 ? 14.981 -7.581 -18.882 1.00 88.06 92 GLU A N 1
ATOM 755 C CA . GLU A 1 92 ? 14.902 -8.341 -20.134 1.00 88.06 92 GLU A CA 1
ATOM 756 C C . GLU A 1 92 ? 15.597 -7.637 -21.306 1.00 88.06 92 GLU A C 1
ATOM 758 O O . GLU A 1 92 ? 16.107 -8.299 -22.209 1.00 88.06 92 GLU A O 1
ATOM 763 N N . ALA A 1 93 ? 15.555 -6.303 -21.353 1.00 84.44 93 ALA A N 1
ATOM 764 C CA . ALA A 1 93 ? 16.247 -5.541 -22.382 1.00 84.44 93 ALA A CA 1
ATOM 765 C C . ALA A 1 93 ? 17.767 -5.622 -22.199 1.00 84.44 93 ALA A C 1
ATOM 767 O O . ALA A 1 93 ? 18.467 -5.794 -23.193 1.00 84.44 93 ALA A O 1
ATOM 768 N N . GLU A 1 94 ? 18.273 -5.558 -20.965 1.00 78.12 94 GLU A N 1
ATOM 769 C CA . GLU A 1 94 ? 19.692 -5.803 -20.679 1.00 78.12 94 GLU A CA 1
ATOM 770 C C . GLU A 1 94 ? 20.121 -7.208 -21.120 1.00 78.12 94 GLU A C 1
ATOM 772 O O . GLU A 1 94 ? 21.125 -7.335 -21.817 1.00 78.12 94 GLU A O 1
ATOM 777 N N . ASP A 1 95 ? 19.323 -8.237 -20.823 1.00 70.12 95 ASP A N 1
ATOM 778 C CA . ASP A 1 95 ? 19.623 -9.621 -21.216 1.00 70.12 95 ASP A CA 1
ATOM 779 C C . ASP A 1 95 ? 19.593 -9.837 -22.742 1.00 70.12 95 ASP A C 1
ATOM 781 O O . ASP A 1 95 ? 20.355 -10.640 -23.285 1.00 70.12 95 ASP A O 1
ATOM 785 N N . LYS A 1 96 ? 18.708 -9.131 -23.461 1.00 69.31 96 LYS A N 1
ATOM 786 C CA . LYS A 1 96 ? 18.560 -9.243 -24.927 1.00 69.31 96 LYS A CA 1
ATOM 787 C C . LYS A 1 96 ? 19.620 -8.464 -25.697 1.00 69.31 96 LYS A C 1
ATOM 789 O O . LYS A 1 96 ? 19.919 -8.816 -26.840 1.00 69.31 96 LYS A O 1
ATOM 794 N N . ILE A 1 97 ? 20.182 -7.404 -25.119 1.00 65.75 97 ILE A N 1
ATOM 795 C CA . ILE A 1 97 ? 21.288 -6.685 -25.743 1.00 65.75 97 ILE A CA 1
ATOM 796 C C . ILE A 1 97 ? 22.558 -7.496 -25.477 1.00 65.75 97 ILE A C 1
ATOM 798 O O . ILE A 1 97 ? 23.286 -7.262 -24.516 1.00 65.75 97 ILE A O 1
ATOM 802 N N . ASN A 1 98 ? 22.874 -8.428 -26.379 1.00 65.50 98 ASN A N 1
ATOM 803 C CA . ASN A 1 98 ? 24.203 -9.030 -26.444 1.00 65.50 98 ASN A CA 1
ATOM 804 C C . ASN A 1 98 ? 25.192 -7.971 -26.967 1.00 65.50 98 ASN A C 1
ATOM 806 O O . ASN A 1 98 ? 25.606 -7.992 -28.127 1.00 65.50 98 ASN A O 1
ATOM 810 N N . VAL A 1 99 ? 25.521 -6.988 -26.116 1.00 63.03 99 VAL A N 1
ATOM 811 C CA . VAL A 1 99 ? 26.363 -5.816 -26.425 1.00 63.03 99 VAL A CA 1
ATOM 812 C C . VAL A 1 99 ? 27.655 -6.252 -27.122 1.00 63.03 99 VAL A C 1
ATOM 814 O O . VAL A 1 99 ? 28.150 -5.569 -28.015 1.00 63.03 99 VAL A O 1
ATOM 817 N N . ALA A 1 100 ? 28.195 -7.414 -26.749 1.00 62.25 100 ALA A N 1
ATOM 818 C CA . ALA A 1 100 ? 29.406 -7.966 -27.340 1.00 62.25 100 ALA A CA 1
ATOM 819 C C . ALA A 1 100 ? 29.257 -8.305 -28.837 1.00 62.25 100 ALA A C 1
ATOM 821 O O . ALA A 1 100 ? 30.191 -8.077 -29.610 1.00 62.25 100 ALA A O 1
ATOM 822 N N . GLU A 1 101 ? 28.099 -8.817 -29.253 1.00 67.81 101 GLU A N 1
ATOM 823 C CA . GLU A 1 101 ? 27.839 -9.269 -30.622 1.00 67.81 101 GLU A CA 1
ATOM 824 C C . GLU A 1 101 ? 27.522 -8.088 -31.556 1.00 67.81 101 GLU A C 1
ATOM 826 O O . GLU A 1 101 ? 28.184 -7.936 -32.585 1.00 67.81 101 GLU A O 1
ATOM 831 N N . ASP A 1 102 ? 26.649 -7.164 -31.131 1.00 73.44 102 ASP A N 1
ATOM 832 C CA . ASP A 1 102 ? 26.338 -5.925 -31.874 1.00 73.44 102 ASP A CA 1
ATOM 833 C C . ASP A 1 102 ? 27.587 -5.031 -32.034 1.00 73.44 102 ASP A C 1
ATOM 835 O O . ASP A 1 102 ? 27.870 -4.496 -33.109 1.00 73.44 102 ASP A O 1
ATOM 839 N N . LEU A 1 103 ? 28.434 -4.927 -31.000 1.00 77.25 103 LEU A N 1
ATOM 840 C CA . LEU A 1 103 ? 29.696 -4.190 -31.120 1.00 77.25 103 LEU A CA 1
ATOM 841 C C . LEU A 1 103 ? 30.684 -4.859 -32.084 1.00 77.25 103 LEU A C 1
ATOM 843 O O . LEU A 1 103 ? 31.445 -4.150 -32.748 1.00 77.25 103 LEU A O 1
ATOM 847 N N . SER A 1 104 ? 30.704 -6.192 -32.162 1.00 82.81 104 SER A N 1
ATOM 848 C CA . SER A 1 104 ? 31.577 -6.943 -33.071 1.00 82.81 104 SER A CA 1
ATOM 849 C C . SER A 1 104 ? 31.180 -6.724 -34.530 1.00 82.81 104 SER A C 1
ATOM 851 O O . SER A 1 104 ? 32.035 -6.397 -35.359 1.00 82.81 104 SER A O 1
ATOM 853 N N . GLU A 1 105 ? 29.887 -6.808 -34.841 1.00 85.81 105 GLU A N 1
ATOM 854 C CA . GLU A 1 105 ? 29.369 -6.565 -36.189 1.00 85.81 105 GLU A CA 1
ATOM 855 C C . GLU A 1 105 ? 29.629 -5.121 -36.639 1.00 85.81 105 GLU A C 1
ATOM 857 O O . GLU A 1 105 ? 30.238 -4.891 -37.689 1.00 85.81 105 GLU A O 1
ATOM 862 N N . ARG A 1 106 ? 29.329 -4.134 -35.783 1.00 86.81 106 ARG A N 1
ATOM 863 C CA . ARG A 1 106 ? 29.622 -2.716 -36.064 1.00 86.81 106 ARG A CA 1
ATOM 864 C C . ARG A 1 106 ? 31.115 -2.413 -36.191 1.00 86.81 106 ARG A C 1
ATOM 866 O O . ARG A 1 106 ? 31.497 -1.443 -36.850 1.00 86.81 106 ARG A O 1
ATOM 873 N N . ARG A 1 107 ? 31.991 -3.171 -35.521 1.00 89.94 107 ARG A N 1
ATOM 874 C CA . ARG A 1 107 ? 33.452 -3.053 -35.693 1.00 89.94 107 ARG A CA 1
ATOM 875 C C . ARG A 1 107 ? 33.883 -3.599 -37.051 1.00 89.94 107 ARG A C 1
ATOM 877 O O . ARG A 1 107 ? 34.624 -2.912 -37.747 1.00 89.94 107 ARG A O 1
ATOM 884 N N . LYS A 1 108 ? 33.377 -4.770 -37.452 1.00 92.94 108 LYS A N 1
ATOM 885 C CA . LYS A 1 108 ? 33.655 -5.364 -38.771 1.00 92.94 108 LYS A CA 1
ATOM 886 C C . LYS A 1 108 ? 33.180 -4.469 -39.912 1.00 92.94 108 LYS A C 1
ATOM 888 O O . LYS A 1 108 ? 33.915 -4.274 -40.875 1.00 92.94 108 LYS A O 1
ATOM 893 N N . GLN A 1 109 ? 31.991 -3.879 -39.787 1.00 94.44 109 GLN A N 1
ATOM 894 C CA . GLN A 1 109 ? 31.460 -2.973 -40.803 1.00 94.44 109 GLN A CA 1
ATOM 895 C C . GLN A 1 109 ? 32.355 -1.739 -40.984 1.00 94.44 109 GLN A C 1
ATOM 897 O O . GLN A 1 109 ? 32.781 -1.453 -42.102 1.00 94.44 109 GLN A O 1
ATOM 902 N N . ARG A 1 110 ? 32.739 -1.078 -39.882 1.00 95.06 110 ARG A N 1
ATOM 903 C CA . ARG A 1 110 ? 33.680 0.055 -39.920 1.00 95.06 110 ARG A CA 1
ATOM 904 C C . ARG A 1 110 ? 35.043 -0.328 -40.489 1.00 95.06 110 ARG A C 1
ATOM 906 O O . ARG A 1 110 ? 35.646 0.471 -41.197 1.00 95.06 110 ARG A O 1
ATOM 913 N N . GLN A 1 111 ? 35.527 -1.536 -40.202 1.00 96.12 111 GLN A N 1
ATOM 914 C CA . GLN A 1 111 ? 36.777 -2.029 -40.773 1.00 96.12 111 GLN A CA 1
ATOM 915 C C . GLN A 1 111 ? 36.674 -2.192 -42.298 1.00 96.12 111 GLN A C 1
ATOM 917 O O . GLN A 1 111 ? 37.552 -1.719 -43.013 1.00 96.12 111 GLN A O 1
ATOM 922 N N . CYS A 1 112 ? 35.585 -2.776 -42.805 1.00 96.50 112 CYS A N 1
ATOM 923 C CA . CYS A 1 112 ? 35.362 -2.917 -44.246 1.00 96.50 112 CYS A CA 1
ATOM 924 C C . CYS A 1 112 ? 35.237 -1.552 -44.948 1.00 96.50 112 CYS A C 1
ATOM 926 O O . CYS A 1 112 ? 35.786 -1.348 -46.031 1.00 96.50 112 CYS A O 1
ATOM 928 N N . GLU A 1 113 ? 34.537 -0.598 -44.331 1.00 96.88 113 GLU A N 1
ATOM 929 C CA . GLU A 1 113 ? 34.433 0.777 -44.836 1.00 96.88 113 GLU A CA 1
ATOM 930 C C . GLU A 1 113 ? 35.798 1.474 -44.872 1.00 96.88 113 GLU A C 1
ATOM 932 O O . GLU A 1 113 ? 36.144 2.103 -45.874 1.00 96.88 113 GLU A O 1
ATOM 937 N N . TRP A 1 114 ? 36.603 1.310 -43.819 1.00 96.88 114 TRP A N 1
ATOM 938 C CA . TRP A 1 114 ? 37.960 1.846 -43.749 1.00 96.88 114 TRP A CA 1
ATOM 939 C C . TRP A 1 114 ? 38.878 1.252 -44.819 1.00 96.88 114 TRP A C 1
ATOM 941 O O . TRP A 1 114 ? 39.599 1.985 -45.492 1.00 96.88 114 TRP A O 1
ATOM 951 N N . GLU A 1 115 ? 38.829 -0.065 -45.021 1.00 97.56 115 GLU A N 1
ATOM 952 C CA . GLU A 1 115 ? 39.608 -0.753 -46.053 1.00 97.56 115 GLU A CA 1
ATOM 953 C C . GLU A 1 115 ? 39.245 -0.252 -47.456 1.00 97.56 115 GLU A C 1
ATOM 955 O O . GLU A 1 115 ? 40.139 0.059 -48.245 1.00 97.56 115 GLU A O 1
ATOM 960 N N . LYS A 1 116 ? 37.948 -0.082 -47.747 1.00 97.38 116 LYS A N 1
ATOM 961 C CA . LYS A 1 116 ? 37.477 0.495 -49.017 1.00 97.38 116 LYS A CA 1
ATOM 962 C C . LYS A 1 116 ? 37.953 1.929 -49.210 1.00 97.38 116 LYS A C 1
ATOM 964 O O . LYS A 1 116 ? 38.418 2.272 -50.293 1.00 97.38 116 LYS A O 1
ATOM 969 N N . PHE A 1 117 ? 37.856 2.756 -48.172 1.00 97.50 117 PHE A N 1
ATOM 970 C CA . PHE A 1 117 ? 38.327 4.137 -48.220 1.00 97.50 117 PHE A CA 1
ATOM 971 C C . PHE A 1 117 ? 39.833 4.205 -48.494 1.00 97.50 117 PHE A C 1
ATOM 973 O O . PHE A 1 117 ? 40.272 4.918 -49.394 1.00 97.50 117 PHE A O 1
ATOM 980 N N . MET A 1 118 ? 40.627 3.416 -47.768 1.00 97.50 118 MET A N 1
ATOM 981 C CA . MET A 1 118 ? 42.075 3.350 -47.965 1.00 97.50 118 MET A CA 1
ATOM 982 C C . MET A 1 118 ? 42.444 2.853 -49.362 1.00 97.50 118 MET A C 1
ATOM 984 O O . MET A 1 118 ? 43.417 3.342 -49.938 1.00 97.50 118 MET A O 1
ATOM 988 N N . GLN A 1 119 ? 41.683 1.907 -49.914 1.00 97.50 119 GLN A N 1
ATOM 989 C CA . GLN A 1 119 ? 41.892 1.441 -51.279 1.00 97.50 119 GLN A CA 1
ATOM 990 C C . GLN A 1 119 ? 41.585 2.538 -52.305 1.00 97.50 119 GLN A C 1
ATOM 992 O O . GLN A 1 119 ? 42.417 2.799 -53.167 1.00 97.50 119 GLN A O 1
ATOM 997 N N . ASP A 1 120 ? 40.463 3.249 -52.169 1.00 97.75 120 ASP A N 1
ATOM 998 C CA . ASP A 1 120 ? 40.110 4.355 -53.071 1.00 97.75 120 ASP A CA 1
ATOM 999 C C . ASP A 1 120 ? 41.155 5.485 -53.040 1.00 97.75 120 ASP A C 1
ATOM 1001 O O . ASP A 1 120 ? 41.513 6.034 -54.084 1.00 97.75 120 ASP A O 1
ATOM 1005 N N . ILE A 1 121 ? 41.706 5.800 -51.862 1.00 96.88 121 ILE A N 1
ATOM 1006 C CA . ILE A 1 121 ? 42.811 6.759 -51.738 1.00 96.88 121 ILE A CA 1
ATOM 1007 C C . ILE A 1 121 ? 44.050 6.270 -52.494 1.00 96.88 121 ILE A C 1
ATOM 1009 O O . ILE A 1 121 ? 44.597 7.028 -53.294 1.00 96.88 121 ILE A O 1
ATOM 1013 N N . LYS A 1 122 ? 44.466 5.012 -52.297 1.00 96.69 122 LYS A N 1
ATOM 1014 C CA . LYS A 1 122 ? 45.613 4.435 -53.019 1.00 96.69 122 LYS A CA 1
ATOM 1015 C C . LYS A 1 122 ? 45.412 4.490 -54.533 1.00 96.69 122 LYS A C 1
ATOM 1017 O O . LYS A 1 122 ? 46.307 4.934 -55.247 1.00 96.69 122 LYS A O 1
ATOM 1022 N N . ASP A 1 123 ? 44.230 4.108 -55.010 1.00 97.25 123 ASP A N 1
ATOM 1023 C CA . ASP A 1 123 ? 43.902 4.092 -56.437 1.00 97.25 123 ASP A CA 1
ATOM 1024 C C . ASP A 1 123 ? 43.866 5.507 -57.033 1.00 97.25 123 ASP A C 1
ATOM 1026 O O . ASP A 1 123 ? 44.217 5.723 -58.195 1.00 97.25 123 ASP A O 1
ATOM 1030 N N . LYS A 1 124 ? 43.422 6.508 -56.264 1.00 97.06 124 LYS A N 1
ATOM 1031 C CA . LYS A 1 124 ? 43.468 7.918 -56.681 1.00 97.06 124 LYS A CA 1
ATOM 1032 C C . LYS A 1 124 ? 44.897 8.440 -56.753 1.00 97.06 124 LYS A C 1
ATOM 1034 O O . LYS A 1 124 ? 45.240 9.065 -57.752 1.00 97.06 124 LYS A O 1
ATOM 1039 N N . THR A 1 125 ? 45.723 8.163 -55.745 1.00 96.25 125 THR A N 1
ATOM 1040 C CA . THR A 1 125 ? 47.133 8.572 -55.740 1.00 96.25 125 THR A CA 1
ATOM 1041 C C . THR A 1 125 ? 47.892 7.945 -56.907 1.00 96.25 125 THR A C 1
ATOM 1043 O O . THR A 1 125 ? 48.524 8.674 -57.661 1.00 96.25 125 THR A O 1
ATOM 1046 N N . ALA A 1 126 ? 47.733 6.638 -57.142 1.00 96.69 126 ALA A N 1
ATOM 1047 C CA . ALA A 1 126 ? 48.378 5.950 -58.261 1.00 96.69 126 ALA A CA 1
ATOM 1048 C C . ALA A 1 126 ? 47.987 6.554 -59.622 1.00 96.69 126 ALA A C 1
ATOM 1050 O O . ALA A 1 126 ? 48.851 6.844 -60.445 1.00 96.69 126 ALA A O 1
ATOM 1051 N N . ARG A 1 127 ? 46.693 6.832 -59.836 1.00 96.69 127 ARG A N 1
ATOM 1052 C CA . ARG A 1 127 ? 46.218 7.491 -61.065 1.00 96.69 127 ARG A CA 1
ATOM 1053 C C . ARG A 1 127 ? 46.792 8.893 -61.247 1.00 96.69 127 ARG A C 1
ATOM 1055 O O . ARG A 1 127 ? 47.086 9.287 -62.374 1.00 96.69 127 ARG A O 1
ATOM 1062 N N . MET A 1 128 ? 46.920 9.659 -60.164 1.00 96.25 128 MET A N 1
ATOM 1063 C CA . MET A 1 128 ? 47.554 10.975 -60.222 1.00 96.25 128 MET A CA 1
ATOM 1064 C C . MET A 1 128 ? 49.025 10.844 -60.615 1.00 96.25 128 MET A C 1
ATOM 1066 O O . MET A 1 128 ? 49.447 11.524 -61.547 1.00 96.25 128 MET A O 1
ATOM 1070 N N . ASP A 1 129 ? 49.773 9.947 -59.974 1.00 96.88 129 ASP A N 1
ATOM 1071 C CA . ASP A 1 129 ? 51.190 9.719 -60.270 1.00 96.88 129 ASP A CA 1
ATOM 1072 C C . ASP A 1 129 ? 51.405 9.289 -61.729 1.00 96.88 129 ASP A C 1
ATOM 1074 O O . ASP A 1 129 ? 52.263 9.842 -62.417 1.00 96.88 129 ASP A O 1
ATOM 1078 N N . GLU A 1 130 ? 50.584 8.371 -62.246 1.00 96.56 130 GLU A N 1
ATOM 1079 C CA . GLU A 1 130 ? 50.622 7.955 -63.654 1.00 96.56 130 GLU A CA 1
ATOM 1080 C C . GLU A 1 130 ? 50.358 9.125 -64.612 1.00 96.56 130 GLU A C 1
ATOM 1082 O O . GLU A 1 130 ? 51.068 9.288 -65.611 1.00 96.56 130 GLU A O 1
ATOM 1087 N N . ALA A 1 131 ? 49.367 9.970 -64.307 1.00 96.19 131 ALA A N 1
ATOM 1088 C CA . ALA A 1 131 ? 49.053 11.147 -65.110 1.00 96.19 131 ALA A CA 1
ATOM 1089 C C . ALA A 1 131 ? 50.192 12.180 -65.084 1.00 96.19 131 ALA A C 1
ATOM 1091 O O . ALA A 1 131 ? 50.526 12.749 -66.127 1.00 96.19 131 ALA A O 1
ATOM 1092 N N . PHE A 1 132 ? 50.819 12.394 -63.922 1.00 96.12 132 PHE A N 1
ATOM 1093 C CA . PHE A 1 132 ? 51.989 13.262 -63.788 1.00 96.12 132 PHE A CA 1
ATOM 1094 C C . PHE A 1 132 ? 53.172 12.735 -64.600 1.00 96.12 132 PHE A C 1
ATOM 1096 O O . PHE A 1 132 ? 53.734 13.487 -65.394 1.00 96.12 132 PHE A O 1
ATOM 1103 N N . GLN A 1 133 ? 53.497 11.445 -64.487 1.00 96.00 133 GLN A N 1
ATOM 1104 C CA . GLN A 1 133 ? 54.572 10.827 -65.269 1.00 96.00 133 GLN A CA 1
ATOM 1105 C C . GLN A 1 133 ? 54.303 10.891 -66.775 1.00 96.00 133 GLN A C 1
ATOM 1107 O O . GLN A 1 133 ? 55.219 11.095 -67.570 1.00 96.00 133 GLN A O 1
ATOM 1112 N N . GLN A 1 134 ? 53.049 10.716 -67.196 1.00 96.12 134 GLN A N 1
ATOM 1113 C CA . GLN A 1 134 ? 52.678 10.837 -68.602 1.00 96.12 134 GLN A CA 1
ATOM 1114 C C . GLN A 1 134 ? 52.883 12.264 -69.114 1.00 96.12 134 GLN A C 1
ATOM 1116 O O . GLN A 1 134 ? 53.454 12.450 -70.188 1.00 96.12 134 GLN A O 1
ATOM 1121 N N . LYS A 1 135 ? 52.477 13.273 -68.336 1.00 95.25 135 LYS A N 1
ATOM 1122 C CA . LYS A 1 135 ? 52.710 14.679 -68.682 1.00 95.25 135 LYS A CA 1
ATOM 1123 C C . LYS A 1 135 ? 54.193 15.027 -68.705 1.00 95.25 135 LYS A C 1
ATOM 1125 O O . LYS A 1 135 ? 54.626 15.736 -69.606 1.00 95.25 135 LYS A O 1
ATOM 1130 N N . GLU A 1 136 ? 54.973 14.499 -67.770 1.00 94.44 136 GLU A N 1
ATOM 1131 C CA . GLU A 1 136 ? 56.426 14.661 -67.758 1.00 94.44 136 GLU A CA 1
ATOM 1132 C C . GLU A 1 136 ? 57.061 14.092 -69.035 1.00 94.44 136 GLU A C 1
ATOM 1134 O O . GLU A 1 136 ? 57.831 14.789 -69.697 1.00 94.44 136 GLU A O 1
ATOM 1139 N N . ARG A 1 137 ? 56.674 12.876 -69.449 1.00 94.56 137 ARG A N 1
ATOM 1140 C CA . ARG A 1 137 ? 57.126 12.276 -70.716 1.00 94.56 137 ARG A CA 1
ATOM 1141 C C . ARG A 1 137 ? 56.755 13.125 -71.928 1.00 94.56 137 ARG A C 1
ATOM 1143 O O . ARG A 1 137 ? 57.619 13.394 -72.754 1.00 94.56 137 ARG A O 1
ATOM 1150 N N . GLU A 1 138 ? 55.507 13.588 -72.013 1.00 94.62 138 GLU A N 1
ATOM 1151 C CA . GLU A 1 138 ? 55.044 14.458 -73.104 1.00 94.62 138 GLU A CA 1
ATOM 1152 C C . GLU A 1 138 ? 55.869 15.748 -73.198 1.00 94.62 138 GLU A C 1
ATOM 1154 O O . GLU A 1 138 ? 56.238 16.172 -74.294 1.00 94.62 138 GLU A O 1
ATOM 1159 N N . VAL A 1 139 ? 56.192 16.361 -72.055 1.00 94.69 139 VAL A N 1
ATOM 1160 C CA . VAL A 1 139 ? 57.033 17.562 -71.991 1.00 94.69 139 VAL A CA 1
ATOM 1161 C C . VAL A 1 139 ? 58.461 17.253 -72.446 1.00 94.69 139 VAL A C 1
ATOM 1163 O O . VAL A 1 139 ? 59.002 17.980 -73.282 1.00 94.69 139 VAL A O 1
ATOM 1166 N N . ILE A 1 140 ? 59.063 16.167 -71.949 1.00 94.00 140 ILE A N 1
ATOM 1167 C CA . ILE A 1 140 ? 60.408 15.727 -72.350 1.00 94.00 140 ILE A CA 1
ATOM 1168 C C . ILE A 1 140 ? 60.470 15.473 -73.862 1.00 94.00 140 ILE A C 1
ATOM 1170 O O . ILE A 1 140 ? 61.387 15.955 -74.529 1.00 94.00 140 ILE A O 1
ATOM 1174 N N . ASP A 1 141 ? 59.498 14.748 -74.416 1.00 92.44 141 ASP A N 1
ATOM 1175 C CA . ASP A 1 141 ? 59.438 14.440 -75.846 1.00 92.44 141 ASP A CA 1
ATOM 1176 C C . ASP A 1 141 ? 59.224 15.708 -76.686 1.00 92.44 141 ASP A C 1
ATOM 1178 O O . ASP A 1 141 ? 59.873 15.879 -77.719 1.00 92.44 141 ASP A O 1
ATOM 1182 N N . HIS A 1 142 ? 58.389 16.647 -76.225 1.00 92.12 142 HIS A N 1
ATOM 1183 C CA . HIS A 1 142 ? 58.194 17.934 -76.895 1.00 92.12 142 HIS A CA 1
ATOM 1184 C C . HIS A 1 142 ? 59.498 18.737 -76.993 1.00 92.12 142 HIS A C 1
ATOM 1186 O O . HIS A 1 142 ? 59.849 19.220 -78.075 1.00 92.12 142 HIS A O 1
ATOM 1192 N N . PHE A 1 143 ? 60.243 18.844 -75.888 1.00 91.62 143 PHE A N 1
ATOM 1193 C CA . PHE A 1 143 ? 61.543 19.514 -75.883 1.00 91.62 143 PHE A CA 1
ATOM 1194 C C . PHE A 1 143 ? 62.575 18.778 -76.744 1.00 91.62 143 PHE A C 1
ATOM 1196 O O . PHE A 1 143 ? 63.314 19.438 -77.474 1.00 91.62 143 PHE A O 1
ATOM 1203 N N . ARG A 1 144 ? 62.587 17.436 -76.741 1.00 90.75 144 ARG A N 1
ATOM 1204 C CA . ARG A 1 144 ? 63.460 16.635 -77.617 1.00 90.75 144 ARG A CA 1
ATOM 1205 C C . ARG A 1 144 ? 63.196 16.936 -79.094 1.00 90.75 144 ARG A C 1
ATOM 1207 O O . ARG A 1 144 ? 64.127 17.265 -79.823 1.00 90.75 144 ARG A O 1
ATOM 1214 N N . CYS A 1 145 ? 61.933 16.918 -79.524 1.00 87.19 145 CYS A N 1
ATOM 1215 C CA . CYS A 1 145 ? 61.563 17.231 -80.906 1.00 87.19 145 CYS A CA 1
ATOM 1216 C C . CYS A 1 145 ? 61.891 18.680 -81.302 1.00 87.19 145 CYS A C 1
ATOM 1218 O O . CYS A 1 145 ? 62.263 18.937 -82.447 1.00 87.19 145 CYS A O 1
ATOM 1220 N N . LEU A 1 146 ? 61.739 19.647 -80.390 1.00 86.38 146 LEU A N 1
ATOM 1221 C CA . LEU A 1 146 ? 62.170 21.028 -80.634 1.00 86.38 146 LEU A CA 1
ATOM 1222 C C . LEU A 1 146 ? 63.689 21.114 -80.802 1.00 86.38 146 LEU A C 1
ATOM 1224 O O . LEU A 1 146 ? 64.161 21.781 -81.721 1.00 86.38 146 LEU A O 1
ATOM 1228 N N . GLN A 1 147 ? 64.446 20.415 -79.958 1.00 82.19 147 GLN A N 1
ATOM 1229 C CA . GLN A 1 147 ? 65.902 20.375 -80.027 1.00 82.19 147 GLN A CA 1
ATOM 1230 C C . GLN A 1 147 ? 66.394 19.756 -81.344 1.00 82.19 147 GLN A C 1
ATOM 1232 O O . GLN A 1 147 ? 67.288 20.316 -81.971 1.00 82.19 147 GLN A O 1
ATOM 1237 N N . GLU A 1 148 ? 65.779 18.668 -81.811 1.00 84.06 148 GLU A N 1
ATOM 1238 C CA . GLU A 1 148 ? 66.073 18.050 -83.115 1.00 84.06 148 GLU A CA 1
ATOM 1239 C C . GLU A 1 148 ? 65.773 18.990 -84.294 1.00 84.06 148 GLU A C 1
ATOM 1241 O O . GLU A 1 148 ? 66.550 19.063 -85.241 1.00 84.06 148 GLU A O 1
ATOM 1246 N N . LYS A 1 149 ? 64.678 19.761 -84.234 1.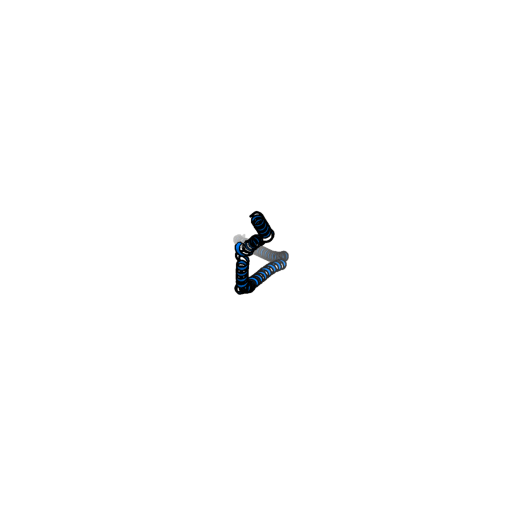00 79.94 149 LYS A N 1
ATOM 1247 C CA . LYS A 1 149 ? 64.328 20.750 -85.274 1.00 79.94 149 LYS A CA 1
ATOM 1248 C C . LYS A 1 149 ? 65.250 21.971 -85.294 1.00 79.9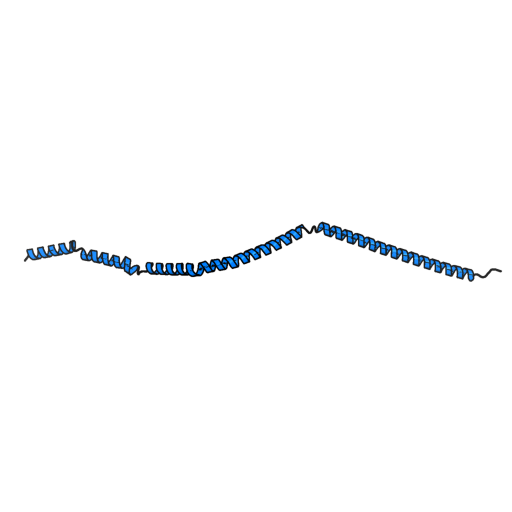4 149 LYS A C 1
ATOM 1250 O O . LYS A 1 149 ? 65.352 22.630 -86.325 1.00 79.94 149 LYS A O 1
ATOM 1255 N N . LEU A 1 150 ? 65.868 22.292 -84.160 1.00 74.44 150 LEU A N 1
ATOM 1256 C CA . LEU A 1 150 ? 66.808 23.404 -84.007 1.00 74.44 150 LEU A CA 1
ATOM 1257 C C . LEU A 1 150 ? 68.256 23.003 -84.325 1.00 74.44 150 LEU A C 1
ATOM 1259 O O . LEU A 1 150 ? 69.103 23.886 -84.460 1.00 74.44 150 LEU A O 1
ATOM 1263 N N . GLN A 1 151 ? 68.557 21.707 -84.465 1.00 64.19 151 GLN A N 1
ATOM 1264 C CA . GLN A 1 151 ? 69.859 21.262 -84.956 1.00 64.19 151 GLN A CA 1
ATOM 1265 C C . GLN A 1 151 ? 69.985 21.598 -86.455 1.00 64.19 151 GLN A C 1
ATOM 1267 O O . GLN A 1 151 ? 69.146 21.174 -87.253 1.00 64.19 151 GLN A O 1
ATOM 1272 N N . PRO A 1 152 ? 71.008 22.367 -86.872 1.00 57.22 152 PRO A N 1
ATOM 1273 C CA . PRO A 1 152 ? 71.214 22.682 -88.280 1.00 57.22 152 PRO A CA 1
ATOM 1274 C C . PRO A 1 152 ? 71.513 21.397 -89.062 1.00 57.22 152 PRO A C 1
ATOM 1276 O O . PRO A 1 152 ? 72.320 20.576 -88.624 1.00 57.22 152 PRO A O 1
ATOM 1279 N N . LYS A 1 153 ? 70.881 21.222 -90.232 1.00 53.78 153 LYS A N 1
ATOM 1280 C CA . LYS A 1 153 ? 71.321 20.212 -91.205 1.00 53.78 153 LYS A CA 1
ATOM 1281 C C . LYS A 1 153 ? 72.774 20.529 -91.554 1.00 53.78 153 LYS A C 1
ATOM 1283 O O . LYS A 1 153 ? 73.032 21.590 -92.112 1.00 53.78 153 LYS A O 1
ATOM 1288 N N . ALA A 1 154 ? 73.691 19.641 -91.180 1.00 48.09 154 ALA A N 1
ATOM 1289 C CA . ALA A 1 154 ? 75.069 19.702 -91.639 1.00 48.09 154 ALA A CA 1
ATOM 1290 C C . ALA A 1 154 ? 75.075 19.631 -93.177 1.00 48.09 154 ALA A C 1
ATOM 1292 O O . ALA A 1 154 ? 74.517 18.687 -93.744 1.00 48.09 154 ALA A O 1
ATOM 1293 N N . GLU A 1 155 ? 75.625 20.670 -93.809 1.00 39.09 155 GLU A N 1
ATOM 1294 C CA . GLU A 1 155 ? 76.114 20.648 -95.195 1.00 39.09 155 GLU A CA 1
ATOM 1295 C C . GLU A 1 155 ? 77.361 19.764 -95.306 1.00 39.09 155 GLU A C 1
ATOM 1297 O O . GLU A 1 155 ? 78.175 19.766 -94.349 1.00 39.09 155 GLU A O 1
#

Organism: Ixodes ricinus (NCBI:txid34613)

pLDDT: mean 88.36, std 11.23, range [39.09, 98.19]

Foldseek 3Di:
DVVVVVVVVVVVVCCVVPVCVVVVVVVVVVCCCVPPVVPVCVVVVVVVVVVVVVVCCVPPVPVVCVVCCVVVVVVVVVVVVVVVVVVVVVVVVVVPPPVVVVVVVVVVVVVVVVVVVVVVVVVVVVVVVVVVVVVVVVVVVVVVVVVVVPDDDDD

Secondary structure (DSSP, 8-state):
-HHHHHHHHHHHHHHHHH--HHHHHHHHHHHHIIIIITTTTHHHHHHHHHHHHHHHIIIIIHHHHHHHHHHHHHHHHHHHHHHHHHHHHHHHHHHH--HHHHHHHHHHHHHHHHHHHHHHHHHHHHHHHHHHHHHHHHHHHHHHHHHHHHS----

Sequence (155 aa):
LVSKSICTDIGEVYSRLFDHKPFLQGEIKYFIKEFEEKRNDREVQRLFEILENVTEIRETQIDRICRNSDQKLCNLTGNLEVALSMCNKILEAEDKINVAEDLSERRKQRQCEWEKFMQDIKDKTARMDEAFQQKEREVIDHFRCLQEKLQPKAE